Protein AF-A0A946CFL4-F1 (afdb_monomer_lite)

pLDDT: mean 78.14, std 13.68, range [41.94, 95.88]

Radius of gyration: 25.62 Å; chains: 1; bounding box: 35×29×76 Å

Structure (mmCIF, N/CA/C/O backbone):
data_AF-A0A946CFL4-F1
#
_entry.id   AF-A0A946CFL4-F1
#
loop_
_atom_site.group_PDB
_atom_site.id
_atom_site.type_symbol
_atom_site.label_atom_id
_atom_site.label_alt_id
_atom_site.label_comp_id
_atom_site.label_asym_id
_atom_site.label_entity_id
_atom_site.label_seq_id
_atom_site.pdbx_PDB_ins_code
_atom_site.Cartn_x
_atom_site.Cartn_y
_atom_site.Cartn_z
_atom_site.occupancy
_atom_site.B_iso_or_equiv
_atom_site.auth_seq_id
_atom_site.auth_comp_id
_atom_site.auth_asym_id
_atom_site.auth_atom_id
_atom_site.pdbx_PDB_model_num
ATOM 1 N N . GLN A 1 1 ? 19.360 0.744 53.975 1.00 74.06 1 GLN A N 1
ATOM 2 C CA . GLN A 1 1 ? 18.483 1.867 53.567 1.00 74.06 1 GLN A CA 1
ATOM 3 C C . GLN A 1 1 ? 18.469 2.082 52.052 1.00 74.06 1 GLN A C 1
ATOM 5 O O . GLN A 1 1 ? 17.388 2.237 51.508 1.00 74.06 1 GLN A O 1
ATOM 10 N N . VAL A 1 2 ? 19.616 1.980 51.361 1.00 84.06 2 VAL A N 1
ATOM 11 C CA . VAL A 1 2 ? 19.735 2.108 49.888 1.00 84.06 2 VAL A CA 1
ATOM 12 C C . VAL A 1 2 ? 18.708 1.273 49.105 1.00 84.06 2 VAL A C 1
ATOM 14 O O . VAL A 1 2 ? 18.047 1.806 48.224 1.00 84.06 2 VAL A O 1
ATOM 17 N N . ALA A 1 3 ? 18.504 0.003 49.477 1.00 88.25 3 ALA A N 1
ATOM 18 C CA . ALA A 1 3 ? 17.527 -0.877 48.823 1.00 88.25 3 ALA A CA 1
ATOM 19 C C . ALA A 1 3 ? 16.063 -0.416 48.980 1.00 88.25 3 ALA A C 1
ATOM 21 O O . ALA A 1 3 ? 15.235 -0.649 48.110 1.00 88.25 3 ALA A O 1
ATOM 22 N N . TYR A 1 4 ? 15.724 0.248 50.088 1.00 90.12 4 TYR A N 1
ATOM 23 C CA . TYR A 1 4 ? 14.385 0.809 50.282 1.00 90.12 4 TYR A CA 1
ATOM 24 C C . TYR A 1 4 ? 14.197 2.061 49.425 1.00 90.12 4 TYR A C 1
ATOM 26 O O . TYR A 1 4 ? 13.201 2.188 48.719 1.00 90.12 4 TYR A O 1
ATOM 34 N N . SER A 1 5 ? 15.193 2.949 49.424 1.00 92.56 5 SER A N 1
ATOM 35 C CA . SER A 1 5 ? 15.204 4.142 48.578 1.00 92.56 5 SER A CA 1
ATOM 36 C C . SER A 1 5 ? 15.109 3.797 47.086 1.00 92.56 5 SER A C 1
ATOM 38 O O . SER A 1 5 ? 14.390 4.475 46.358 1.00 92.56 5 SER A O 1
ATOM 40 N N . SER A 1 6 ? 15.758 2.717 46.632 1.00 92.69 6 SER A N 1
ATOM 41 C CA . SER A 1 6 ? 15.648 2.259 45.242 1.00 92.69 6 SER A CA 1
ATOM 42 C C . SER A 1 6 ? 14.264 1.695 44.906 1.00 92.69 6 SER A C 1
ATOM 44 O O . SER A 1 6 ? 13.751 1.972 43.826 1.00 92.69 6 SER A O 1
ATOM 46 N N . MET A 1 7 ? 13.621 0.962 45.823 1.00 92.38 7 MET A N 1
ATOM 47 C CA . MET A 1 7 ? 12.244 0.481 45.633 1.00 92.38 7 MET A CA 1
ATOM 48 C C . MET A 1 7 ? 11.231 1.630 45.549 1.00 92.38 7 MET A C 1
ATOM 50 O O . MET A 1 7 ? 10.315 1.582 44.730 1.00 92.38 7 MET A O 1
ATOM 54 N N . VAL A 1 8 ? 11.401 2.671 46.370 1.00 93.06 8 VAL A N 1
ATOM 55 C CA . VAL A 1 8 ? 10.552 3.873 46.330 1.00 93.06 8 VAL A CA 1
ATOM 56 C C . VAL A 1 8 ? 10.719 4.602 44.999 1.00 93.06 8 VAL A C 1
ATOM 58 O O . VAL A 1 8 ? 9.722 4.875 44.341 1.00 93.06 8 VAL A O 1
ATOM 61 N N . ALA A 1 9 ? 11.957 4.805 44.541 1.00 93.62 9 ALA A N 1
ATOM 62 C CA . ALA A 1 9 ? 12.219 5.430 43.245 1.00 93.62 9 ALA A CA 1
ATOM 63 C C . ALA A 1 9 ? 11.593 4.649 42.073 1.00 93.62 9 ALA A C 1
ATOM 65 O O . ALA A 1 9 ? 10.995 5.251 41.188 1.00 93.62 9 ALA A O 1
ATOM 66 N N . GLN A 1 10 ? 11.664 3.312 42.088 1.00 91.81 10 GLN A N 1
ATOM 67 C CA . GLN A 1 10 ? 11.024 2.462 41.072 1.00 91.81 10 GLN A CA 1
ATOM 68 C C . GLN A 1 10 ? 9.497 2.525 41.100 1.00 91.81 10 GLN A C 1
ATOM 70 O O . GLN A 1 10 ? 8.852 2.334 40.073 1.00 91.81 10 GLN A O 1
ATOM 75 N N . ARG A 1 11 ? 8.897 2.699 42.281 1.00 91.31 11 ARG A N 1
ATOM 76 C CA . ARG A 1 11 ? 7.448 2.873 42.411 1.00 91.31 11 ARG A CA 1
ATOM 77 C C . ARG A 1 11 ? 7.034 4.235 41.873 1.00 91.31 11 ARG A C 1
ATOM 79 O O . ARG A 1 11 ? 6.070 4.304 41.120 1.00 91.31 11 ARG A O 1
ATOM 86 N N . ASP A 1 12 ? 7.758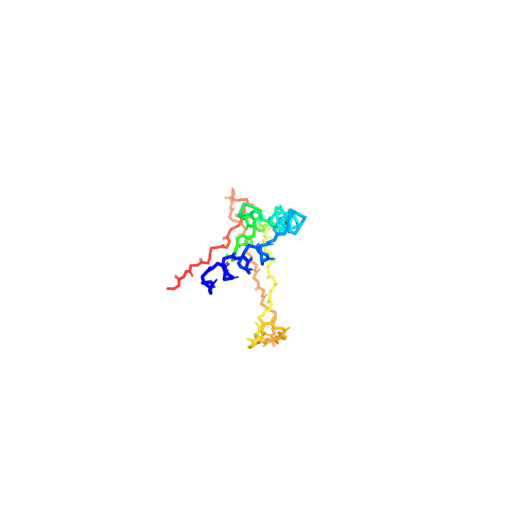 5.275 42.261 1.00 93.06 12 ASP A N 1
ATOM 87 C CA . ASP A 1 12 ? 7.463 6.659 41.893 1.00 93.06 12 ASP A CA 1
ATOM 88 C C . ASP A 1 12 ? 7.730 6.918 40.399 1.00 93.06 12 ASP A C 1
ATOM 90 O O . ASP A 1 12 ? 7.170 7.845 39.829 1.00 93.06 12 ASP A O 1
ATOM 94 N N . SER A 1 13 ? 8.518 6.058 39.741 1.00 93.88 13 SER A N 1
ATOM 95 C CA . SER A 1 13 ? 8.708 6.053 38.287 1.00 93.88 13 SER A CA 1
ATOM 96 C C . SER A 1 13 ? 7.644 5.268 37.510 1.00 93.88 13 SER A C 1
ATOM 98 O O . SER A 1 13 ? 7.767 5.131 36.292 1.00 93.88 13 SER A O 1
ATOM 100 N N . ARG A 1 14 ? 6.652 4.657 38.173 1.00 93.50 14 ARG A N 1
ATOM 101 C CA . ARG A 1 14 ? 5.579 3.943 37.467 1.00 93.50 14 ARG A CA 1
ATOM 102 C C . ARG A 1 14 ? 4.593 4.949 36.882 1.00 93.50 14 ARG A C 1
ATOM 104 O O . ARG A 1 14 ? 4.303 5.942 37.545 1.00 93.50 14 ARG A O 1
ATOM 111 N N . PRO A 1 15 ? 4.010 4.654 35.710 1.00 93.81 15 PRO A N 1
ATOM 112 C CA . PRO A 1 15 ? 2.943 5.475 35.169 1.00 93.81 15 PRO A CA 1
ATOM 113 C C . PRO A 1 15 ? 1.785 5.618 36.156 1.00 93.81 15 PRO A C 1
ATOM 115 O O . PRO A 1 15 ? 1.370 4.655 36.816 1.00 93.81 15 PRO A O 1
ATOM 118 N N . THR A 1 16 ? 1.229 6.818 36.205 1.00 93.94 16 THR A N 1
ATOM 119 C CA . THR A 1 16 ? -0.081 7.090 36.783 1.00 93.94 16 THR A CA 1
ATOM 120 C C . THR A 1 16 ? -1.168 6.328 36.021 1.00 93.94 16 THR A C 1
ATOM 122 O O . THR A 1 16 ? -0.980 5.828 34.907 1.00 93.94 16 THR A O 1
ATOM 125 N N . ARG A 1 17 ? -2.362 6.246 36.616 1.00 92.88 17 ARG A N 1
ATOM 126 C CA . ARG A 1 17 ? -3.516 5.622 35.957 1.00 92.88 17 ARG A CA 1
ATOM 127 C C . ARG A 1 17 ? -3.877 6.327 34.647 1.00 92.88 17 ARG A C 1
ATOM 129 O O . ARG A 1 17 ? -4.278 5.660 33.700 1.00 92.88 17 ARG A O 1
ATOM 136 N N . GLU A 1 18 ? -3.731 7.645 34.607 1.00 95.12 18 GLU A N 1
ATOM 137 C CA . GLU A 1 18 ? -4.028 8.476 33.439 1.00 95.12 18 GLU A CA 1
ATOM 138 C C . GLU A 1 18 ? -3.037 8.210 32.302 1.00 95.12 18 GLU A C 1
ATOM 140 O O . GLU A 1 18 ? -3.459 7.910 31.188 1.00 95.12 18 GLU A O 1
ATOM 145 N N . GLU A 1 19 ? -1.733 8.198 32.593 1.00 95.38 19 GLU A N 1
ATOM 146 C CA . GLU A 1 19 ? -0.685 7.868 31.615 1.00 95.38 19 GLU A CA 1
ATOM 147 C C . GLU A 1 19 ? -0.845 6.447 31.061 1.00 95.38 19 GLU A C 1
ATOM 149 O O . GLU A 1 19 ? -0.721 6.226 29.857 1.00 95.38 19 GLU A O 1
ATOM 154 N N . TYR A 1 20 ? -1.188 5.480 31.919 1.00 94.00 20 TYR A N 1
ATOM 155 C CA . TYR A 1 20 ? -1.488 4.119 31.476 1.00 94.00 20 TYR A CA 1
ATOM 156 C C . TYR A 1 20 ? -2.685 4.082 30.516 1.00 94.00 20 TYR A C 1
ATOM 158 O O . TYR A 1 20 ? -2.627 3.422 29.479 1.00 94.00 20 TYR A O 1
ATOM 166 N N . ASN A 1 21 ? -3.763 4.799 30.842 1.00 95.88 21 ASN A N 1
ATOM 167 C CA . ASN A 1 21 ? -4.959 4.844 30.006 1.00 95.88 21 ASN A CA 1
ATOM 168 C C . ASN A 1 21 ? -4.680 5.485 28.637 1.00 95.88 21 ASN A C 1
ATOM 170 O O . ASN A 1 21 ? -5.222 5.008 27.643 1.00 95.88 21 ASN A O 1
ATOM 174 N N . LEU A 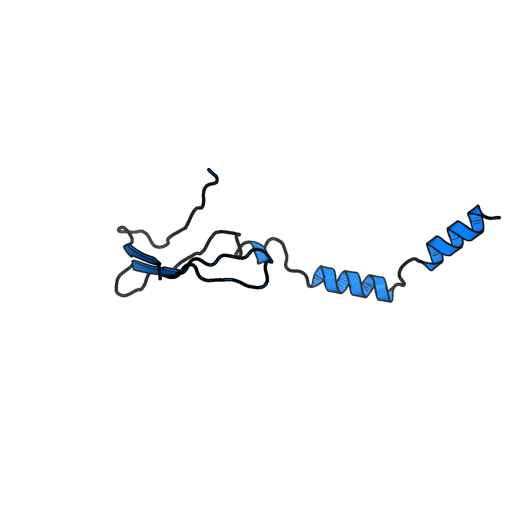1 22 ? -3.817 6.508 28.564 1.00 95.00 22 LEU A N 1
ATOM 175 C CA . LEU A 1 22 ? -3.396 7.119 27.295 1.00 95.00 22 LEU A CA 1
ATOM 176 C C . LEU A 1 22 ? -2.653 6.119 26.399 1.00 95.00 22 LEU A C 1
ATOM 178 O O . LEU A 1 22 ? -2.977 5.996 25.220 1.00 95.00 22 LEU A O 1
ATOM 182 N N . VAL A 1 23 ? -1.712 5.351 26.957 1.00 93.69 23 VAL A N 1
ATOM 183 C CA . VAL A 1 23 ? -0.985 4.309 26.206 1.00 93.69 23 VAL A CA 1
ATOM 184 C C . VAL A 1 23 ? -1.930 3.206 25.726 1.00 93.69 23 VAL A C 1
ATOM 186 O O . VAL A 1 23 ? -1.790 2.704 24.611 1.00 93.69 23 VAL A O 1
ATOM 189 N N . VAL A 1 24 ? -2.905 2.821 26.554 1.00 94.88 24 VAL A N 1
ATOM 190 C CA . VAL A 1 24 ? -3.937 1.848 26.171 1.00 94.88 24 VAL A CA 1
ATOM 191 C C . VAL A 1 24 ? -4.787 2.384 25.026 1.00 94.88 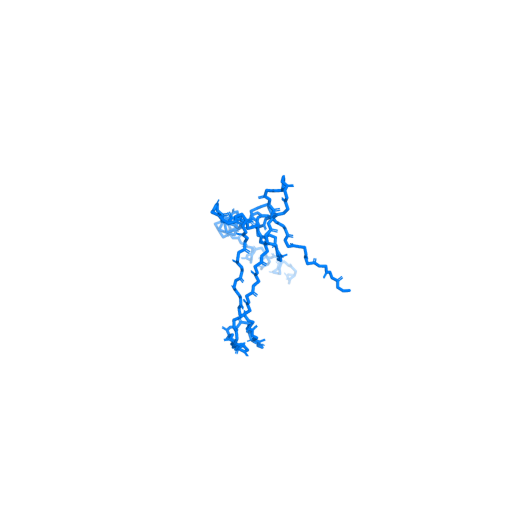24 VAL A C 1
ATOM 193 O O . VAL A 1 24 ? -4.991 1.665 24.054 1.00 94.88 24 VAL A O 1
ATOM 196 N N . GLN A 1 25 ? -5.223 3.641 25.097 1.00 92.62 25 GLN A N 1
ATOM 197 C CA . GLN A 1 25 ? -5.986 4.271 24.026 1.00 92.62 25 GLN A CA 1
ATOM 198 C C . GLN A 1 25 ? -5.182 4.319 22.722 1.00 92.62 25 GLN A C 1
ATOM 200 O O . GLN A 1 25 ? -5.695 3.911 21.686 1.00 92.62 25 GLN A O 1
ATOM 205 N N . GLU A 1 26 ? -3.915 4.744 22.768 1.00 89.50 26 GLU A N 1
ATOM 206 C CA . GLU A 1 26 ? -3.039 4.745 21.592 1.00 89.50 26 GLU A CA 1
ATOM 207 C C . GLU A 1 26 ? -2.925 3.336 21.000 1.00 89.50 26 GLU A C 1
ATOM 209 O O . GLU A 1 26 ? -3.142 3.148 19.804 1.00 89.50 26 GLU A O 1
ATOM 214 N N . ARG A 1 27 ? -2.653 2.326 21.835 1.00 88.06 27 ARG A N 1
ATOM 215 C CA . ARG A 1 27 ? -2.586 0.923 21.413 1.00 88.06 27 ARG A CA 1
ATOM 216 C C . ARG A 1 27 ? -3.885 0.466 20.754 1.00 88.06 27 ARG A C 1
ATOM 218 O O . ARG A 1 27 ? -3.819 -0.191 19.722 1.00 88.06 27 ARG A O 1
ATOM 225 N N . ASP A 1 28 ? -5.029 0.796 21.337 1.00 88.69 28 ASP A N 1
ATOM 226 C CA . ASP A 1 28 ? -6.341 0.364 20.852 1.00 88.69 28 ASP A CA 1
ATOM 227 C C . ASP A 1 28 ? -6.751 1.100 19.564 1.00 88.69 28 ASP A C 1
ATOM 229 O O . ASP A 1 28 ? -7.554 0.582 18.795 1.00 88.69 28 ASP A O 1
ATOM 233 N N . THR A 1 29 ? -6.159 2.269 19.285 1.00 84.94 29 THR A N 1
ATOM 234 C CA . THR A 1 29 ? -6.296 2.968 17.993 1.00 84.94 29 THR A CA 1
ATOM 235 C C . THR A 1 29 ? -5.354 2.454 16.903 1.00 84.94 29 THR A C 1
ATOM 237 O O . THR A 1 29 ? -5.494 2.849 15.745 1.00 84.94 29 THR A O 1
ATOM 240 N N . ARG A 1 30 ? -4.383 1.589 17.231 1.00 84.25 30 ARG A N 1
ATOM 241 C CA . ARG A 1 30 ? -3.510 0.996 16.210 1.00 84.25 30 ARG A CA 1
ATOM 242 C C . ARG A 1 30 ? -4.318 0.011 15.360 1.00 84.25 30 ARG A C 1
ATOM 244 O O . ARG A 1 30 ? -5.075 -0.779 15.924 1.00 84.25 30 ARG A O 1
ATOM 251 N N . PRO A 1 31 ? -4.116 -0.009 14.030 1.00 76.00 31 PRO A N 1
ATOM 252 C CA . PRO A 1 31 ? -4.760 -0.991 13.171 1.00 76.00 31 PRO A CA 1
ATOM 253 C C . PRO A 1 31 ? -4.463 -2.423 13.621 1.00 76.00 31 PRO A C 1
ATOM 255 O O . PRO A 1 31 ? -3.338 -2.764 14.002 1.00 76.00 31 PRO A O 1
ATOM 258 N N . THR A 1 32 ? -5.467 -3.284 13.539 1.00 70.31 32 THR A N 1
ATOM 259 C CA . THR A 1 32 ? -5.326 -4.717 13.780 1.00 70.31 32 THR A CA 1
ATOM 260 C C . THR A 1 32 ? -4.578 -5.386 12.626 1.00 70.31 32 THR A C 1
ATOM 262 O O . THR A 1 32 ? -4.624 -4.952 11.474 1.00 70.31 32 THR A O 1
ATOM 265 N N . LEU A 1 33 ? -3.943 -6.529 12.893 1.00 51.34 33 LEU A N 1
ATOM 266 C CA . LEU A 1 33 ? -3.276 -7.321 11.850 1.00 51.34 33 LEU A CA 1
ATOM 267 C C . LEU A 1 33 ? -4.247 -7.790 10.737 1.00 51.34 33 LEU A C 1
ATOM 269 O O . LEU A 1 33 ? -3.813 -8.154 9.647 1.00 51.34 33 LEU A O 1
ATOM 273 N N . GLY A 1 34 ? -5.558 -7.794 11.011 1.00 54.91 34 GLY A N 1
ATOM 274 C CA . GLY A 1 34 ? -6.630 -8.065 10.049 1.00 54.91 34 GLY A CA 1
ATOM 275 C C . GLY A 1 34 ? -6.950 -6.880 9.130 1.00 54.91 34 GLY A C 1
ATOM 276 O O . GLY A 1 34 ? -7.143 -7.081 7.937 1.00 54.91 34 GLY A O 1
ATOM 277 N N . GLU A 1 35 ? -6.928 -5.650 9.646 1.00 60.09 35 GLU A N 1
ATOM 278 C CA . GLU A 1 35 ? -7.072 -4.418 8.846 1.00 60.09 35 GLU A CA 1
ATOM 279 C C . GLU A 1 35 ? -5.834 -4.167 7.976 1.00 60.09 35 GLU A C 1
ATOM 281 O O . GLU A 1 35 ? -5.937 -3.673 6.858 1.00 60.09 35 GLU A O 1
ATOM 286 N N . VAL A 1 36 ? -4.667 -4.633 8.429 1.00 54.72 36 VAL A N 1
ATOM 287 C CA . VAL A 1 36 ? -3.458 -4.727 7.600 1.00 54.72 36 VAL A CA 1
ATOM 288 C C . VAL A 1 36 ? -3.549 -5.880 6.581 1.00 54.72 36 VAL A C 1
ATOM 290 O O . VAL A 1 36 ? -2.735 -5.958 5.678 1.00 54.72 36 VAL A O 1
ATOM 293 N N . LYS A 1 37 ? -4.529 -6.793 6.633 1.00 48.03 37 LYS A N 1
ATOM 294 C CA . LYS A 1 37 ? -4.585 -7.975 5.740 1.00 48.03 37 LYS A CA 1
ATOM 295 C C . LYS A 1 37 ? -5.296 -7.767 4.398 1.00 48.03 37 LYS A C 1
ATOM 297 O O . LYS A 1 37 ? -5.140 -8.635 3.539 1.00 48.03 37 LYS A O 1
ATOM 302 N N . ASP A 1 38 ? -5.960 -6.629 4.181 1.00 49.53 38 ASP A N 1
ATOM 303 C CA . ASP A 1 38 ? -6.179 -6.068 2.829 1.00 49.53 38 ASP A CA 1
ATOM 304 C C . ASP A 1 38 ? -4.996 -5.185 2.377 1.00 49.53 38 ASP A C 1
ATOM 306 O O . ASP A 1 38 ? -4.842 -4.899 1.193 1.00 49.53 38 ASP A O 1
ATOM 310 N N . ALA A 1 39 ? -4.087 -4.855 3.300 1.00 47.44 39 ALA A N 1
ATOM 311 C CA . ALA A 1 39 ? -2.748 -4.328 3.047 1.00 47.44 39 ALA A CA 1
ATOM 312 C C . ALA A 1 39 ? -1.697 -5.455 3.108 1.00 47.44 39 ALA A C 1
ATOM 314 O O . ALA A 1 39 ? -0.681 -5.351 3.800 1.00 47.44 39 ALA A O 1
ATOM 315 N N . ARG A 1 40 ? -1.936 -6.576 2.408 1.00 45.59 40 ARG A N 1
ATOM 316 C CA . ARG A 1 40 ? -0.868 -7.566 2.209 1.00 45.59 40 ARG A CA 1
ATOM 317 C C . ARG A 1 40 ? 0.314 -6.838 1.576 1.00 45.59 40 ARG A C 1
ATOM 319 O O . ARG A 1 40 ? 0.213 -6.409 0.428 1.00 45.59 40 ARG A O 1
ATOM 326 N N . LEU A 1 41 ? 1.415 -6.712 2.318 1.00 44.16 41 LEU A N 1
ATOM 327 C CA . LEU A 1 41 ? 2.696 -6.262 1.781 1.00 44.16 41 LEU A CA 1
ATOM 328 C C . LEU A 1 41 ? 2.975 -7.076 0.509 1.00 44.16 41 LEU A C 1
ATOM 330 O O . LEU A 1 41 ? 3.117 -8.295 0.573 1.00 44.16 41 LEU A O 1
ATOM 334 N N . GLY A 1 42 ? 2.931 -6.406 -0.644 1.00 45.62 42 GLY A N 1
ATOM 335 C CA . GLY A 1 42 ? 3.183 -7.013 -1.952 1.00 45.62 42 GLY A CA 1
ATOM 336 C C . GLY A 1 42 ? 1.976 -7.516 -2.761 1.00 45.62 42 GLY A C 1
ATOM 337 O O . GLY A 1 42 ? 2.198 -8.075 -3.830 1.00 45.62 42 GLY A O 1
ATOM 338 N N . SER A 1 43 ? 0.714 -7.337 -2.341 1.00 41.94 43 SER A N 1
ATOM 339 C CA . SER A 1 43 ? -0.443 -7.773 -3.153 1.00 41.94 43 SER A CA 1
ATOM 340 C C . SER A 1 43 ? -1.428 -6.644 -3.440 1.00 41.94 43 SER A C 1
ATOM 342 O O . SER A 1 43 ? -1.990 -6.046 -2.530 1.00 41.94 43 SER A O 1
ATOM 344 N N . VAL A 1 44 ? -1.715 -6.437 -4.727 1.00 60.34 44 VAL A N 1
ATOM 345 C CA . VAL A 1 44 ? -2.740 -5.512 -5.232 1.00 60.34 44 VAL A CA 1
ATOM 346 C C . VAL A 1 44 ? -3.817 -6.324 -5.957 1.00 60.34 44 VAL A C 1
ATOM 348 O O . VAL A 1 44 ? -3.506 -7.088 -6.874 1.00 60.34 44 VAL A O 1
ATOM 351 N N . VAL A 1 45 ? -5.082 -6.180 -5.551 1.00 56.16 45 VAL A N 1
ATOM 352 C CA . VAL A 1 45 ? -6.234 -6.753 -6.270 1.00 56.16 45 VAL A CA 1
ATOM 353 C C . VAL A 1 45 ? -6.720 -5.729 -7.288 1.00 56.16 45 VAL A C 1
ATOM 355 O O . VAL A 1 45 ? -7.048 -4.603 -6.925 1.00 56.16 45 VAL A O 1
ATOM 358 N N . LEU A 1 46 ? -6.769 -6.116 -8.563 1.00 68.19 46 LEU A N 1
ATOM 359 C CA . LEU A 1 46 ? -7.196 -5.242 -9.655 1.00 68.19 46 LEU A CA 1
ATOM 360 C C . LEU A 1 46 ? -8.421 -5.823 -10.353 1.00 68.19 46 LEU A C 1
ATOM 362 O O . LEU A 1 46 ? -8.446 -6.999 -10.725 1.00 68.19 46 LEU A O 1
ATOM 366 N N . GLN A 1 47 ? -9.428 -4.974 -10.543 1.00 69.94 47 GLN A N 1
ATOM 367 C CA . GLN A 1 47 ? -10.616 -5.298 -11.319 1.00 69.94 47 GLN A CA 1
ATOM 368 C C . GLN A 1 47 ? -10.381 -4.911 -12.791 1.00 69.94 47 GLN A C 1
ATOM 370 O O . GLN A 1 47 ? -9.916 -3.797 -13.047 1.00 69.94 47 GLN A O 1
ATOM 375 N N . PRO A 1 48 ? -10.660 -5.804 -13.758 1.00 74.62 48 PRO A N 1
ATOM 376 C CA . PRO A 1 48 ? -10.538 -5.492 -15.180 1.00 74.62 48 PRO A CA 1
ATOM 377 C C . PRO A 1 48 ? -11.513 -4.389 -15.596 1.00 74.62 48 PRO A C 1
ATOM 379 O O . PRO A 1 48 ? -12.623 -4.283 -15.069 1.00 74.62 48 PRO A O 1
ATOM 382 N N . ASP A 1 49 ? -11.108 -3.609 -16.593 1.00 79.62 49 ASP A N 1
ATOM 383 C CA . ASP A 1 49 ? -12.008 -2.696 -17.286 1.00 79.62 49 ASP A CA 1
ATOM 384 C C . ASP A 1 49 ? -13.159 -3.472 -17.948 1.00 79.62 49 ASP A C 1
ATOM 386 O O . ASP A 1 49 ? -12.952 -4.517 -18.567 1.00 79.62 49 ASP A O 1
ATOM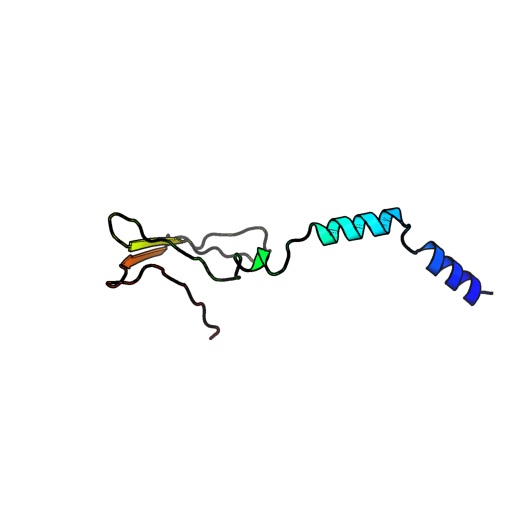 390 N N . SER A 1 50 ? -14.377 -2.941 -17.835 1.00 73.12 50 SER A N 1
ATOM 391 C CA . SER A 1 50 ? -15.591 -3.610 -18.319 1.00 73.12 50 SER A CA 1
ATOM 392 C C . SER A 1 50 ? -15.730 -3.634 -19.844 1.00 73.12 50 SER A C 1
ATOM 394 O O . SER A 1 50 ? -16.420 -4.509 -20.362 1.00 73.12 50 SER A O 1
ATOM 396 N N . ALA A 1 51 ? -15.078 -2.716 -20.566 1.00 80.38 51 ALA A N 1
ATOM 397 C CA . ALA A 1 51 ? -15.163 -2.658 -22.023 1.00 80.38 51 ALA A CA 1
ATOM 398 C C . ALA A 1 51 ? -14.207 -3.656 -22.693 1.00 80.38 51 ALA A C 1
ATOM 400 O O . ALA A 1 51 ? -14.572 -4.286 -23.68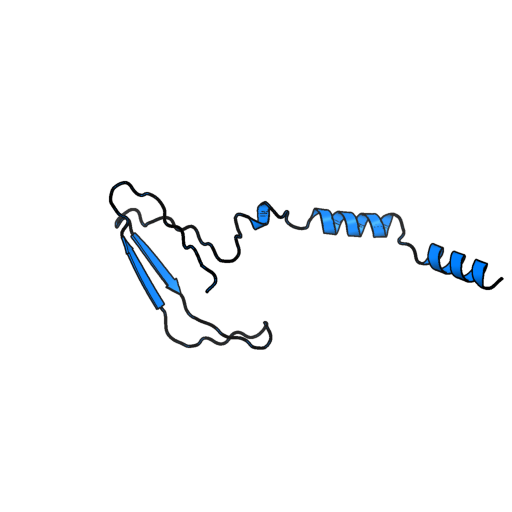2 1.00 80.38 51 ALA A O 1
ATOM 401 N N . ASN A 1 52 ? -13.003 -3.824 -22.137 1.00 75.81 52 ASN A N 1
ATOM 402 C CA . ASN A 1 52 ? -11.939 -4.631 -22.747 1.00 75.81 52 ASN A CA 1
ATOM 403 C C . ASN A 1 52 ? -11.594 -5.910 -21.971 1.00 75.81 52 ASN A C 1
ATOM 405 O O . ASN A 1 52 ? -10.741 -6.683 -22.405 1.00 75.81 52 ASN A O 1
ATOM 409 N N . ASN A 1 53 ? -12.229 -6.133 -20.815 1.00 84.06 53 ASN A N 1
ATOM 410 C CA . ASN A 1 53 ? -11.962 -7.253 -19.908 1.00 84.06 53 ASN A CA 1
ATOM 411 C C . ASN A 1 53 ? -10.461 -7.423 -19.588 1.00 84.06 53 ASN A C 1
ATOM 413 O O . ASN A 1 53 ? -9.928 -8.533 -19.494 1.00 84.06 53 ASN A O 1
ATOM 417 N N . SER A 1 54 ? -9.763 -6.294 -19.454 1.00 79.88 54 SER A N 1
ATOM 418 C CA . SER A 1 54 ? -8.312 -6.235 -19.280 1.00 79.88 54 SER A CA 1
ATOM 419 C C . SER A 1 54 ? -7.938 -5.323 -18.126 1.00 79.88 54 SER A C 1
ATOM 421 O O . SER A 1 54 ? -8.589 -4.302 -17.899 1.00 79.88 54 SER A O 1
ATOM 423 N N . VAL A 1 55 ? -6.848 -5.650 -17.441 1.00 82.44 55 VAL A N 1
ATOM 424 C CA . VAL A 1 55 ? -6.215 -4.744 -16.482 1.00 82.44 55 VAL A CA 1
ATOM 425 C C . VAL A 1 55 ? -5.019 -4.081 -17.160 1.00 82.44 55 VAL A C 1
ATOM 427 O O . VAL A 1 55 ? -4.184 -4.760 -17.762 1.00 82.44 55 VAL A O 1
ATOM 430 N N . LYS A 1 56 ? -4.939 -2.752 -17.045 1.00 80.75 56 LYS A N 1
ATOM 431 C CA . LYS A 1 56 ? -3.791 -1.949 -17.472 1.00 80.75 56 LYS A CA 1
ATOM 432 C C . LYS A 1 56 ? -3.067 -1.416 -16.241 1.00 80.75 56 LYS A C 1
ATOM 434 O O . LYS A 1 56 ? -3.666 -0.696 -15.446 1.00 80.75 56 LYS A O 1
ATOM 439 N N . ILE A 1 57 ? -1.785 -1.742 -16.105 1.00 80.19 57 ILE A N 1
ATOM 440 C CA . ILE A 1 57 ? -0.943 -1.297 -14.989 1.00 80.19 57 ILE A CA 1
ATOM 441 C C . ILE A 1 57 ? 0.141 -0.387 -15.532 1.00 80.19 57 ILE A C 1
ATOM 443 O O . ILE A 1 57 ? 0.817 -0.732 -16.500 1.00 80.19 57 ILE A O 1
ATOM 447 N N . ARG A 1 58 ? 0.304 0.772 -14.893 1.00 73.12 58 ARG A N 1
ATOM 448 C CA . ARG A 1 58 ? 1.394 1.709 -15.157 1.00 73.12 58 ARG A CA 1
ATOM 449 C C . ARG A 1 58 ? 2.135 1.970 -13.856 1.00 73.12 58 ARG A C 1
ATOM 451 O O . ARG A 1 58 ? 1.501 2.361 -12.881 1.00 73.12 58 ARG A O 1
ATOM 458 N N . PHE A 1 59 ? 3.445 1.752 -13.842 1.00 78.12 59 PHE A N 1
ATOM 459 C CA . PHE A 1 59 ? 4.275 1.960 -12.656 1.00 78.12 59 PHE A CA 1
ATOM 460 C C . PHE A 1 59 ? 5.655 2.512 -13.024 1.00 78.12 59 PHE A C 1
ATOM 462 O O . PHE A 1 59 ? 6.204 2.209 -14.083 1.00 78.12 59 PHE A O 1
ATOM 469 N N . SER A 1 60 ? 6.222 3.324 -12.139 1.00 75.69 60 SER A N 1
ATOM 470 C CA . SER A 1 60 ? 7.605 3.804 -12.201 1.00 75.69 60 SER A CA 1
ATOM 471 C C . SER A 1 60 ? 8.394 3.213 -11.039 1.00 75.69 60 SER A C 1
ATOM 473 O O . SER A 1 60 ? 7.830 2.952 -9.980 1.00 75.69 60 SER A O 1
ATOM 475 N N . ILE A 1 61 ? 9.690 2.988 -11.245 1.00 81.50 61 ILE A N 1
ATOM 476 C CA . ILE A 1 61 ? 10.589 2.500 -10.195 1.00 81.50 61 ILE A CA 1
ATOM 477 C C . ILE A 1 61 ? 11.292 3.706 -9.575 1.00 81.50 61 ILE A C 1
ATOM 479 O O . ILE A 1 61 ? 11.814 4.560 -10.297 1.00 81.50 61 ILE A O 1
ATOM 483 N N . GLU A 1 62 ? 11.301 3.764 -8.248 1.00 81.00 62 GLU A N 1
ATOM 484 C CA . GLU A 1 62 ? 11.972 4.797 -7.461 1.00 81.00 62 GLU A CA 1
ATOM 485 C C . GLU A 1 62 ? 12.922 4.140 -6.453 1.00 81.00 62 GLU A C 1
ATOM 487 O O . GLU A 1 62 ? 12.651 3.046 -5.958 1.00 81.00 62 GLU A O 1
ATOM 492 N N . GLU A 1 63 ? 14.044 4.798 -6.173 1.00 81.12 63 GLU A N 1
ATOM 493 C CA . GLU A 1 63 ? 15.097 4.332 -5.267 1.00 81.12 63 GLU A CA 1
ATOM 494 C C . GLU A 1 63 ? 15.338 5.374 -4.162 1.00 81.12 63 GLU A C 1
ATOM 496 O O . GLU A 1 63 ? 15.147 6.574 -4.369 1.00 81.12 63 GLU A O 1
ATOM 501 N N . THR A 1 64 ? 15.748 4.923 -2.977 1.00 84.31 64 THR A N 1
ATOM 502 C CA . THR A 1 64 ? 16.087 5.775 -1.825 1.00 84.31 64 THR A CA 1
ATOM 503 C C . THR A 1 64 ? 17.176 5.104 -0.991 1.00 84.31 64 THR A C 1
ATOM 505 O O . THR A 1 64 ? 17.262 3.875 -0.960 1.00 84.31 64 THR A O 1
ATOM 508 N N . ASP A 1 65 ? 17.987 5.899 -0.299 1.00 85.56 65 ASP A N 1
ATOM 509 C CA . ASP A 1 65 ? 18.963 5.454 0.700 1.00 85.56 65 ASP A CA 1
ATOM 510 C C . ASP A 1 65 ? 18.591 5.874 2.138 1.00 85.56 65 ASP A C 1
ATOM 512 O O . ASP A 1 65 ? 19.200 5.394 3.095 1.00 85.56 65 ASP A O 1
ATOM 516 N N . ASP A 1 66 ? 17.574 6.729 2.309 1.00 74.06 66 ASP A N 1
ATOM 517 C CA . ASP A 1 66 ? 17.225 7.362 3.587 1.00 74.06 66 ASP A CA 1
ATOM 518 C C . ASP A 1 66 ? 15.750 7.189 4.010 1.00 74.06 66 ASP A C 1
ATOM 520 O O . ASP A 1 66 ? 15.347 7.679 5.071 1.00 74.06 66 ASP A O 1
ATOM 524 N N . PHE A 1 67 ? 14.946 6.485 3.202 1.00 65.12 67 PHE A N 1
ATOM 525 C CA . PHE A 1 67 ? 13.494 6.288 3.360 1.00 65.12 67 PHE A CA 1
ATOM 526 C C . PHE A 1 67 ? 12.651 7.572 3.345 1.00 65.12 67 PHE A C 1
ATOM 528 O O . PHE A 1 67 ? 11.459 7.537 3.664 1.00 65.12 67 PHE A O 1
ATOM 535 N N . ARG A 1 68 ? 13.239 8.712 2.986 1.00 62.28 68 ARG A N 1
ATOM 536 C CA . ARG A 1 68 ? 12.588 10.027 3.015 1.00 62.28 68 ARG A CA 1
ATOM 537 C C . ARG A 1 68 ? 12.555 10.655 1.635 1.00 62.28 68 ARG A C 1
ATOM 539 O O . ARG A 1 68 ? 11.514 11.163 1.227 1.00 62.28 68 ARG A O 1
ATOM 546 N N . ASN A 1 69 ? 13.673 10.599 0.927 1.00 73.06 69 ASN A N 1
ATOM 547 C CA . ASN A 1 69 ? 13.845 11.162 -0.396 1.00 73.06 69 ASN A CA 1
ATOM 548 C C . ASN A 1 69 ? 13.905 10.026 -1.415 1.00 73.06 69 ASN A C 1
ATOM 550 O O . ASN A 1 69 ? 14.826 9.211 -1.411 1.00 73.06 69 ASN A O 1
ATOM 554 N N . TRP A 1 70 ? 12.906 9.978 -2.290 1.00 84.56 70 TRP A N 1
ATOM 555 C CA . TRP A 1 70 ? 12.786 8.971 -3.338 1.00 84.56 70 TRP A CA 1
ATOM 556 C C . TRP A 1 70 ? 13.145 9.592 -4.685 1.00 84.56 70 TRP A C 1
ATOM 558 O O . TRP A 1 70 ? 12.664 10.674 -5.024 1.00 84.56 70 TRP A O 1
ATOM 568 N N . THR A 1 71 ? 14.001 8.917 -5.450 1.00 85.00 71 THR A N 1
ATOM 569 C CA . THR A 1 71 ? 14.436 9.360 -6.778 1.00 85.00 71 THR A CA 1
ATOM 570 C C . THR A 1 71 ? 13.946 8.376 -7.826 1.00 85.00 71 THR A C 1
ATOM 572 O O . THR A 1 71 ? 14.239 7.183 -7.758 1.00 85.00 71 THR A O 1
ATOM 575 N N . SER A 1 72 ? 13.209 8.863 -8.822 1.00 82.88 72 SER A N 1
ATOM 576 C CA . SER A 1 72 ? 12.762 8.021 -9.931 1.00 82.88 72 SER A CA 1
ATOM 577 C C . SER A 1 72 ? 13.935 7.572 -10.801 1.00 82.88 72 SER A C 1
ATOM 579 O O . SER A 1 72 ? 14.777 8.382 -11.187 1.00 82.88 72 SER A O 1
ATOM 581 N N . ARG A 1 73 ? 13.940 6.295 -11.199 1.00 82.50 73 ARG A N 1
ATOM 582 C CA . ARG A 1 73 ? 14.882 5.756 -12.197 1.00 82.50 73 ARG A CA 1
ATOM 583 C C . ARG A 1 73 ? 14.571 6.186 -13.635 1.00 82.50 73 ARG A C 1
ATOM 585 O O . ARG A 1 73 ? 15.333 5.866 -14.545 1.00 82.50 73 ARG A O 1
ATOM 592 N N . GLY A 1 74 ? 13.463 6.897 -13.844 1.00 75.38 74 GLY A N 1
ATOM 593 C CA . GLY A 1 74 ? 12.959 7.253 -15.164 1.00 75.38 74 GLY A CA 1
ATOM 594 C C . GLY A 1 74 ? 12.263 6.086 -15.875 1.00 75.38 74 GLY A C 1
ATOM 595 O O . GLY A 1 74 ? 12.522 4.914 -15.613 1.00 75.38 74 GLY A O 1
ATOM 596 N N . GLY A 1 75 ? 11.358 6.428 -16.796 1.00 75.38 75 GLY A N 1
ATOM 597 C CA . GLY A 1 75 ? 10.548 5.466 -17.546 1.00 75.38 75 GLY A CA 1
ATOM 598 C C . GLY A 1 75 ? 9.263 5.049 -16.822 1.00 75.38 75 GLY A C 1
ATOM 599 O O . GLY A 1 75 ? 9.231 4.852 -15.609 1.00 75.38 75 GLY A O 1
ATOM 600 N N . ILE A 1 76 ? 8.176 4.929 -17.588 1.00 76.06 76 ILE A N 1
ATOM 601 C CA . ILE A 1 76 ? 6.913 4.354 -17.118 1.00 76.06 76 ILE A CA 1
ATOM 602 C C . ILE A 1 76 ? 6.831 2.947 -17.695 1.00 76.06 76 ILE A C 1
ATOM 604 O O . ILE A 1 76 ? 6.787 2.783 -18.914 1.00 76.06 76 ILE A O 1
ATOM 608 N N . ASN A 1 77 ? 6.793 1.948 -16.822 1.00 80.44 77 ASN A N 1
ATOM 609 C CA . ASN A 1 77 ? 6.535 0.570 -17.203 1.00 80.44 77 ASN A CA 1
ATOM 610 C C . ASN A 1 77 ? 5.032 0.396 -17.391 1.00 80.44 77 ASN A C 1
ATOM 612 O O . ASN A 1 77 ? 4.240 0.837 -16.554 1.00 80.44 77 ASN A O 1
ATOM 616 N N . GLU A 1 78 ? 4.637 -0.234 -18.491 1.00 84.50 78 GLU A N 1
ATOM 617 C CA . GLU A 1 78 ? 3.241 -0.481 -18.825 1.00 84.50 78 GLU A CA 1
ATOM 618 C C . GLU A 1 78 ? 3.037 -1.964 -19.129 1.00 84.50 78 GLU A C 1
ATOM 620 O O . GLU A 1 78 ? 3.749 -2.541 -19.947 1.00 84.50 78 GLU A O 1
ATOM 625 N N . LEU A 1 79 ? 2.049 -2.569 -18.469 1.00 82.88 79 LEU A N 1
ATOM 626 C CA . LEU A 1 79 ? 1.647 -3.954 -18.686 1.00 82.88 79 LEU A CA 1
ATOM 627 C C . LEU A 1 79 ? 0.137 -4.013 -18.933 1.00 82.88 79 LEU A C 1
ATOM 629 O O . LEU A 1 79 ? -0.652 -3.448 -18.170 1.00 82.88 79 LEU A O 1
ATOM 633 N N . ILE A 1 80 ? -0.261 -4.706 -19.999 1.00 84.12 80 ILE A N 1
ATOM 634 C CA . ILE A 1 80 ? -1.662 -4.932 -20.368 1.00 84.12 80 ILE A CA 1
ATOM 635 C C . ILE A 1 80 ? -1.900 -6.439 -20.375 1.00 84.12 80 ILE A C 1
ATOM 637 O O . ILE A 1 80 ? -1.248 -7.158 -21.130 1.00 84.12 80 ILE A O 1
ATOM 641 N N . MET A 1 81 ? -2.832 -6.911 -19.545 1.00 84.88 81 MET A N 1
ATOM 642 C CA . MET A 1 81 ? -3.164 -8.336 -19.447 1.00 84.88 81 MET A CA 1
ATOM 643 C C . MET A 1 81 ? -4.667 -8.574 -19.661 1.00 84.88 81 MET A C 1
ATOM 645 O O . MET A 1 81 ? -5.487 -8.062 -18.883 1.00 84.88 81 MET A O 1
ATOM 649 N N . PRO A 1 82 ? -5.051 -9.341 -20.697 1.00 85.50 82 PRO A N 1
ATOM 650 C CA . PRO A 1 82 ? -6.436 -9.737 -20.945 1.00 85.50 82 PRO A CA 1
ATOM 651 C C . PRO A 1 82 ? -6.825 -10.982 -20.137 1.00 85.50 82 PRO A C 1
ATOM 653 O O . PRO A 1 82 ? -6.037 -11.920 -20.021 1.00 85.50 82 PRO A O 1
ATOM 656 N N . LEU A 1 83 ? -8.037 -10.997 -19.567 1.00 82.44 83 LEU A N 1
ATOM 657 C CA . LEU A 1 83 ? -8.510 -12.164 -18.816 1.00 82.44 83 LEU A CA 1
ATOM 658 C C . LEU A 1 83 ? -8.903 -13.291 -19.765 1.00 82.44 83 LEU A C 1
ATOM 660 O O . LEU A 1 83 ? -9.611 -13.079 -20.751 1.00 82.44 83 LEU A O 1
ATOM 664 N N . GLU A 1 84 ? -8.525 -14.512 -19.398 1.00 86.88 84 GLU A N 1
ATOM 665 C CA . GLU A 1 84 ? -9.032 -15.715 -20.049 1.00 86.88 84 GLU A CA 1
ATOM 666 C C . GLU A 1 84 ? -10.537 -15.905 -19.798 1.00 86.88 84 GLU A C 1
ATOM 668 O O . GLU A 1 84 ? -11.100 -15.457 -18.790 1.00 86.88 84 GLU A O 1
ATOM 673 N N . ALA A 1 85 ? -11.198 -16.619 -20.711 1.00 83.62 85 ALA A N 1
ATO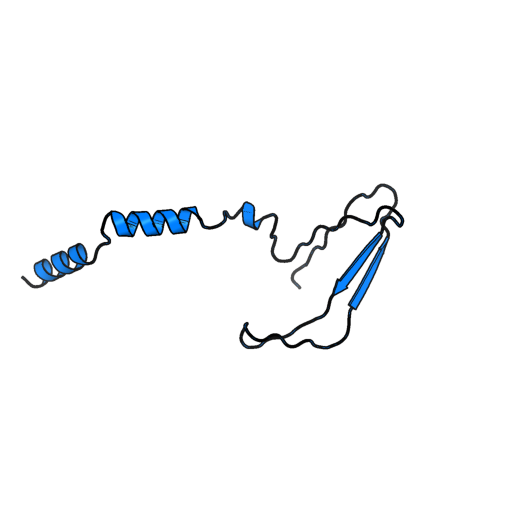M 674 C CA . ALA A 1 85 ? -12.631 -16.868 -20.644 1.00 83.62 85 ALA A CA 1
ATOM 675 C C . ALA A 1 85 ? -13.046 -17.503 -19.300 1.00 83.62 85 ALA A C 1
ATOM 677 O O . ALA A 1 85 ? -12.480 -18.495 -18.842 1.00 83.62 85 ALA A O 1
ATOM 678 N N . GLY A 1 86 ? -14.063 -16.919 -18.661 1.00 80.38 86 GLY A N 1
ATOM 679 C CA . GLY A 1 86 ? -14.611 -17.399 -17.388 1.00 80.38 86 GLY A CA 1
ATOM 680 C C . GLY A 1 86 ? -13.832 -16.979 -16.134 1.00 80.38 86 GLY A C 1
ATOM 681 O O . GLY A 1 86 ? -14.291 -17.256 -15.023 1.00 80.38 86 GLY A O 1
ATOM 682 N N . LYS A 1 87 ? -12.691 -16.289 -16.264 1.00 84.00 87 LYS A N 1
ATOM 683 C CA . LYS A 1 87 ? -11.973 -15.695 -15.126 1.00 84.00 87 LYS A CA 1
ATOM 684 C C . LYS A 1 87 ? -12.511 -14.298 -14.812 1.00 84.00 87 LYS A C 1
ATOM 686 O O . LYS A 1 87 ? -13.042 -13.615 -15.681 1.00 84.00 87 LYS A O 1
ATOM 691 N N . LYS A 1 88 ? -12.406 -13.899 -13.540 1.00 74.25 88 LYS A N 1
ATOM 692 C CA . LYS A 1 88 ? -12.990 -12.643 -13.027 1.00 74.25 88 LYS A CA 1
ATOM 693 C C . LYS A 1 88 ? -11.986 -11.697 -12.371 1.00 74.25 88 LYS A C 1
ATOM 695 O O . LYS A 1 88 ? -12.236 -10.499 -12.328 1.00 74.25 88 LYS A O 1
ATOM 700 N N . PHE A 1 89 ? -10.881 -12.220 -11.845 1.00 70.81 89 PHE A N 1
ATOM 701 C CA . PHE A 1 89 ? -9.939 -11.455 -11.031 1.00 70.81 89 PHE A CA 1
ATOM 702 C C . PHE A 1 89 ? -8.502 -11.858 -11.346 1.00 70.81 89 PHE A C 1
ATOM 704 O O . PHE A 1 89 ? -8.243 -13.019 -11.669 1.00 70.81 89 PHE A O 1
ATOM 711 N N . TYR A 1 90 ? -7.584 -10.909 -11.175 1.00 71.12 90 TYR A N 1
ATOM 712 C CA . TYR A 1 90 ? -6.147 -11.159 -11.133 1.00 71.12 90 TYR A CA 1
ATOM 713 C C . TYR A 1 90 ? -5.628 -11.152 -9.699 1.00 71.12 90 TYR A C 1
ATOM 715 O O . TYR A 1 90 ? -6.179 -10.479 -8.827 1.00 71.12 90 TYR A O 1
ATOM 723 N N . ARG A 1 91 ? -4.519 -11.861 -9.482 1.00 73.50 91 ARG A N 1
ATOM 724 C CA . ARG A 1 91 ? -3.695 -11.754 -8.278 1.00 73.50 91 ARG A CA 1
ATOM 725 C C . ARG A 1 91 ? -2.230 -11.692 -8.692 1.00 73.50 91 ARG A C 1
ATOM 727 O O . ARG A 1 91 ? -1.771 -12.593 -9.387 1.00 73.50 91 ARG A O 1
ATOM 734 N N . PHE A 1 92 ? -1.507 -10.689 -8.205 1.00 68.50 92 PHE A N 1
ATOM 735 C CA . PHE A 1 92 ? -0.046 -10.680 -8.239 1.00 68.50 92 PHE A CA 1
ATOM 736 C C . PHE A 1 92 ? 0.461 -11.486 -7.049 1.00 68.50 92 PHE A C 1
ATOM 738 O O . PHE A 1 92 ? 0.148 -11.167 -5.903 1.00 68.50 92 PHE A O 1
ATOM 745 N N . ALA A 1 93 ? 1.166 -12.576 -7.330 1.00 70.06 93 ALA A N 1
ATOM 746 C CA . ALA A 1 93 ? 1.930 -13.301 -6.330 1.00 70.06 93 ALA A CA 1
ATOM 747 C C . ALA A 1 93 ? 3.394 -12.906 -6.517 1.00 70.06 93 ALA A C 1
ATOM 749 O O . ALA A 1 93 ? 3.914 -13.017 -7.624 1.00 70.06 93 ALA A O 1
ATOM 750 N N . ILE A 1 94 ? 4.009 -12.396 -5.455 1.00 74.12 94 ILE A N 1
ATOM 751 C CA . ILE A 1 94 ? 5.451 -12.180 -5.394 1.00 74.12 94 ILE A CA 1
ATOM 752 C C . ILE A 1 94 ? 6.014 -13.416 -4.700 1.00 74.12 94 ILE A C 1
ATOM 754 O O . ILE A 1 94 ? 5.549 -13.767 -3.613 1.00 74.12 94 ILE A O 1
ATOM 758 N N . GLU A 1 95 ? 6.927 -14.104 -5.369 1.00 78.12 95 GLU A N 1
ATOM 759 C CA . GLU A 1 95 ? 7.673 -15.227 -4.806 1.00 78.12 95 GLU A CA 1
ATOM 760 C C . GLU A 1 95 ? 9.026 -14.699 -4.321 1.00 78.12 95 GLU A C 1
ATOM 762 O O . GLU A 1 95 ? 9.603 -13.817 -4.962 1.00 78.12 95 GLU A O 1
ATOM 767 N N . ASP A 1 96 ? 9.498 -15.201 -3.182 1.00 72.25 96 ASP A N 1
ATOM 768 C CA . ASP A 1 96 ? 10.887 -14.996 -2.771 1.00 72.25 96 ASP A CA 1
ATOM 769 C C . ASP A 1 96 ? 11.772 -15.888 -3.666 1.00 72.25 96 ASP A C 1
ATOM 771 O O . ASP A 1 96 ? 11.412 -17.047 -3.896 1.00 72.25 96 ASP A O 1
ATOM 775 N N . GLU A 1 97 ? 12.880 -15.353 -4.200 1.00 58.22 97 GLU A N 1
ATOM 776 C CA . GLU A 1 97 ? 13.900 -16.154 -4.912 1.00 58.22 97 GLU A CA 1
ATOM 777 C C . GLU A 1 97 ? 14.566 -17.196 -3.999 1.00 58.22 97 GLU A C 1
ATOM 779 O O . GLU A 1 97 ? 14.885 -16.864 -2.831 1.00 58.22 97 GLU A O 1
#

Sequence (97 aa):
QVAYSSMVAQRDSRPTREEYNLVVQERDTRPTLGEVKDARLGSVVLQPDSANNSVKIRFSIEETDDFRNWTSRGGINELIMPLEAGKKFYRFAIEDE

Foldseek 3Di:
DVVVVVVVVVVVPDDDPVRVVVVVVVVVPDDDVVNCVCVPPFKDKDWADPVQQKDKDKDWDWDDDPVPDIHTPDDIDIDIDHDDPPDTIDIDDDDDD

Secondary structure (DSSP, 8-state):
-HHHHHHHHHHHTSPPHHHHHHHHHHHHHSPPTTGGGSS-TT--EEPPPTTTSEEEEEE--EE-SSSS--EE-S--EEEEEEPPTT---EEPPPPP-